Protein AF-B0E9A2-F1 (afdb_monomer)

Foldseek 3Di:
DPDDPVNVCVVQADPVVQAGDPVCCVVQVLPEAEEEFEDLAQDQVVSCVVCVVVVVNCVSHVHHYHYDYHYHHPDPDPVVSVVVSVVVVVVSVVVVVVVSVVVPD

Sequence (105 aa):
MNNSLLDCFVLSYDWDNNGLKQKLTPMFKHKRFICIVNCDDVQESFCERGAYAIKETANLYHIAYNELYMVGCDGEGIVEKDIKKQEKAINFGKQVGVEHLQSIN

Structure (mmCIF, N/CA/C/O backbone):
data_AF-B0E9A2-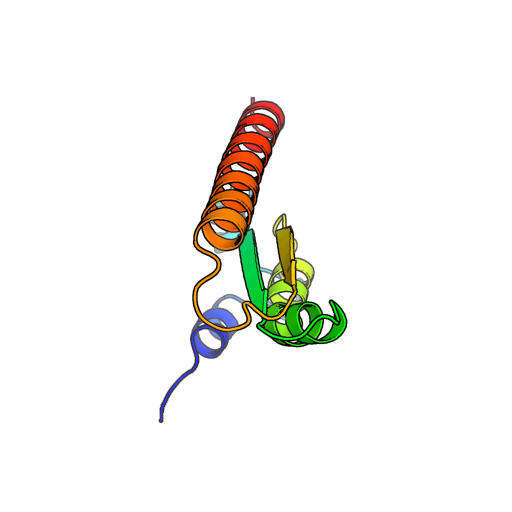F1
#
_entry.id   AF-B0E9A2-F1
#
loop_
_atom_site.group_PDB
_atom_site.id
_atom_site.type_symbol
_atom_site.label_atom_id
_atom_site.label_alt_id
_atom_site.label_comp_id
_atom_site.label_asym_id
_atom_site.label_entity_id
_atom_site.label_seq_id
_atom_site.pdbx_PDB_ins_code
_atom_site.Cartn_x
_atom_site.Cartn_y
_atom_site.Cartn_z
_atom_site.occupancy
_atom_site.B_iso_or_equiv
_atom_site.auth_seq_id
_atom_site.auth_comp_id
_atom_site.auth_asym_id
_atom_site.auth_atom_id
_atom_site.pdbx_PDB_model_num
ATOM 1 N N . MET A 1 1 ? 3.605 -26.637 6.341 1.00 45.78 1 MET A N 1
ATOM 2 C CA . MET A 1 1 ? 2.685 -25.645 5.751 1.00 45.78 1 MET A CA 1
ATOM 3 C C . MET A 1 1 ? 3.455 -24.345 5.639 1.00 45.78 1 MET A C 1
ATOM 5 O O . MET A 1 1 ? 3.933 -23.873 6.661 1.00 45.78 1 MET A O 1
ATOM 9 N N . ASN A 1 2 ? 3.659 -23.832 4.425 1.00 51.66 2 ASN A N 1
ATOM 10 C CA . ASN A 1 2 ? 4.140 -22.463 4.249 1.00 51.66 2 ASN A CA 1
ATOM 11 C C . ASN A 1 2 ? 2.917 -21.559 4.374 1.00 51.66 2 ASN A C 1
ATOM 13 O O . ASN A 1 2 ? 2.129 -21.488 3.437 1.00 51.66 2 ASN A O 1
ATOM 17 N N . ASN A 1 3 ? 2.739 -20.932 5.535 1.00 57.62 3 ASN A N 1
ATOM 18 C CA . ASN A 1 3 ? 1.744 -19.876 5.674 1.00 57.62 3 ASN A CA 1
ATOM 19 C C . ASN A 1 3 ? 2.280 -18.639 4.953 1.00 57.62 3 ASN A C 1
ATOM 21 O O . ASN A 1 3 ? 3.409 -18.208 5.203 1.00 57.62 3 ASN A O 1
ATOM 25 N N . SER A 1 4 ? 1.485 -18.091 4.042 1.00 79.88 4 SER A N 1
ATOM 26 C CA . SER A 1 4 ? 1.751 -16.790 3.448 1.00 79.88 4 SER A CA 1
ATOM 27 C C . SER A 1 4 ? 1.612 -15.698 4.512 1.00 79.88 4 SER A C 1
ATOM 29 O O . SER A 1 4 ? 0.965 -15.882 5.545 1.00 79.88 4 SER A O 1
ATOM 31 N N . LEU A 1 5 ? 2.203 -14.527 4.264 1.00 76.44 5 LEU A N 1
ATOM 32 C CA . LEU A 1 5 ? 2.063 -13.386 5.172 1.00 76.44 5 LEU A CA 1
ATOM 33 C C . LEU A 1 5 ? 0.585 -13.005 5.389 1.00 76.44 5 LEU A C 1
ATOM 35 O O . LEU A 1 5 ? 0.225 -12.597 6.489 1.00 76.44 5 LEU A O 1
ATOM 39 N N . LEU A 1 6 ? -0.270 -13.197 4.379 1.00 80.62 6 LEU A N 1
ATOM 40 C CA . LEU A 1 6 ? -1.708 -12.928 4.452 1.00 80.62 6 LEU A CA 1
ATOM 41 C C . LEU A 1 6 ? -2.463 -13.910 5.356 1.00 80.62 6 LEU A C 1
ATOM 43 O O . LEU A 1 6 ? -3.371 -13.490 6.070 1.00 80.62 6 LEU A O 1
ATOM 47 N N . ASP A 1 7 ? -2.054 -15.181 5.411 1.00 83.81 7 ASP A N 1
ATOM 48 C CA . ASP A 1 7 ? -2.702 -16.183 6.274 1.00 83.81 7 ASP A CA 1
ATOM 49 C C . ASP A 1 7 ? -2.616 -15.789 7.758 1.00 83.81 7 ASP A C 1
ATOM 51 O O . ASP A 1 7 ? -3.529 -16.041 8.545 1.00 83.81 7 ASP A O 1
ATOM 55 N N . CYS A 1 8 ? -1.546 -15.086 8.140 1.00 81.81 8 CYS A N 1
ATOM 56 C CA . CYS A 1 8 ? -1.375 -14.554 9.489 1.00 81.81 8 CYS A CA 1
ATOM 57 C C . CYS A 1 8 ? -2.361 -13.419 9.822 1.00 81.81 8 CYS A C 1
ATOM 59 O O . CYS A 1 8 ? -2.671 -13.211 10.998 1.00 81.81 8 CYS A O 1
ATOM 61 N N . PHE A 1 9 ? -2.870 -12.692 8.821 1.00 83.31 9 PHE A N 1
ATOM 62 C CA . PHE A 1 9 ? -3.835 -11.608 9.029 1.00 83.31 9 PHE A CA 1
ATOM 63 C C . PHE A 1 9 ? -5.256 -12.120 9.256 1.00 83.31 9 PHE A C 1
ATOM 65 O O . PHE A 1 9 ? -6.033 -11.443 9.920 1.00 83.31 9 PHE A O 1
ATOM 72 N N . VAL A 1 10 ? -5.606 -13.330 8.816 1.00 85.88 10 VAL A N 1
ATOM 73 C CA . VAL A 1 10 ? -6.967 -13.879 8.985 1.00 85.88 10 VAL A CA 1
ATOM 74 C C . VAL A 1 10 ? -7.411 -13.872 10.456 1.00 85.88 10 VAL A C 1
ATOM 76 O O . VAL A 1 10 ? -8.562 -13.580 10.771 1.00 85.88 10 VAL A O 1
ATOM 79 N N . LEU A 1 11 ? -6.485 -14.103 11.392 1.00 88.75 11 LEU A N 1
ATOM 80 C CA . LEU A 1 11 ? -6.774 -14.111 12.831 1.00 88.75 11 LEU A CA 1
ATOM 81 C C . LEU A 1 11 ? -7.169 -12.737 13.399 1.00 88.75 11 LEU A C 1
ATOM 83 O O . LEU A 1 11 ? -7.725 -12.678 14.504 1.00 88.75 11 LEU A O 1
ATOM 87 N N . SER A 1 12 ? -6.879 -11.639 12.698 1.00 90.06 12 SER A N 1
ATOM 88 C CA . SER A 1 12 ? -7.267 -10.279 13.092 1.00 90.06 12 SER A CA 1
ATOM 89 C C . SER A 1 12 ? -8.578 -9.800 12.465 1.00 90.06 12 SER A C 1
ATOM 91 O O . SER A 1 12 ? -9.052 -8.735 12.869 1.00 90.06 12 SER A O 1
ATOM 93 N N . TYR A 1 13 ? -9.185 -10.589 11.573 1.00 9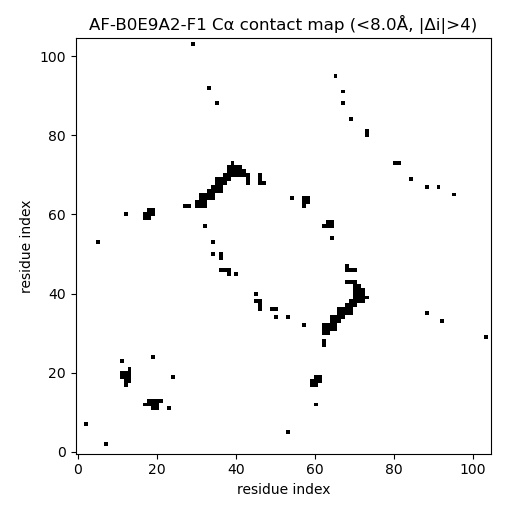1.25 13 TYR A N 1
ATOM 94 C CA . TYR A 1 13 ? -10.490 -10.297 10.986 1.00 91.25 13 TYR A CA 1
ATOM 95 C C . TYR A 1 13 ? -11.637 -10.583 11.963 1.00 91.25 13 TYR A C 1
ATOM 97 O O . TYR A 1 13 ? -11.588 -11.518 12.771 1.00 91.25 13 TYR A O 1
ATOM 105 N N . ASP A 1 14 ? -12.665 -9.755 11.882 1.00 91.56 14 ASP A N 1
ATOM 106 C CA . ASP A 1 14 ? -13.907 -9.819 12.632 1.00 91.56 14 ASP A CA 1
ATOM 107 C C . ASP A 1 14 ? -15.075 -9.939 11.651 1.00 91.56 14 ASP A C 1
ATOM 109 O O . ASP A 1 14 ? -15.355 -9.011 10.889 1.00 91.56 14 ASP A O 1
ATOM 113 N N . TRP A 1 15 ? -15.732 -11.098 11.670 1.00 89.25 15 TRP A N 1
ATOM 114 C CA . TRP A 1 15 ? -16.839 -11.417 10.772 1.00 89.25 15 TRP A CA 1
ATOM 115 C C . TRP A 1 15 ? -18.096 -10.602 11.080 1.00 89.25 15 TRP A C 1
ATOM 117 O O . TRP A 1 15 ? -18.841 -10.288 10.157 1.00 89.25 15 TRP A O 1
ATOM 127 N N . ASP A 1 16 ? -18.310 -10.220 12.343 1.00 90.06 16 ASP A N 1
ATOM 128 C CA . ASP A 1 16 ? -19.507 -9.477 12.749 1.00 90.06 16 ASP A CA 1
ATOM 129 C C . ASP A 1 16 ? -19.408 -8.007 12.324 1.00 90.06 16 ASP A C 1
ATOM 131 O O . ASP A 1 16 ? -20.388 -7.401 11.892 1.00 90.06 16 ASP A O 1
ATOM 135 N N . ASN A 1 17 ? -18.200 -7.442 12.406 1.00 83.94 17 ASN A N 1
ATOM 136 C CA . ASN A 1 17 ? -17.917 -6.056 12.029 1.00 83.94 17 ASN A CA 1
ATOM 137 C C . ASN A 1 17 ? -17.433 -5.901 10.577 1.00 83.94 17 ASN A C 1
ATOM 139 O O . ASN A 1 17 ? -17.170 -4.778 10.152 1.00 83.94 17 ASN A O 1
ATOM 143 N N . ASN A 1 18 ? -17.306 -7.007 9.832 1.00 87.44 18 ASN A N 1
ATOM 144 C CA . ASN A 1 18 ? -16.758 -7.056 8.476 1.00 87.44 18 ASN A CA 1
ATOM 145 C C . ASN A 1 18 ? -15.443 -6.259 8.335 1.00 87.44 18 ASN A C 1
ATOM 147 O O . ASN A 1 18 ? -15.312 -5.418 7.449 1.00 87.44 18 ASN A O 1
ATOM 151 N N . GLY A 1 19 ? -14.477 -6.492 9.232 1.00 90.69 19 GLY A N 1
ATOM 152 C CA . GLY A 1 19 ? -13.216 -5.746 9.227 1.00 90.69 19 GLY A CA 1
ATOM 153 C C . GLY A 1 19 ? -12.235 -6.141 10.325 1.00 90.69 19 GLY A C 1
ATOM 154 O O . GLY A 1 19 ? -12.178 -7.293 10.744 1.00 90.69 19 GLY A O 1
ATOM 155 N N . LEU A 1 20 ? -11.414 -5.199 10.795 1.00 91.62 20 LEU A N 1
ATOM 156 C CA . LEU A 1 20 ? -10.512 -5.433 11.929 1.00 91.62 20 LEU A CA 1
ATOM 157 C C . LEU A 1 20 ? -11.292 -5.692 13.221 1.00 91.62 20 LEU A C 1
ATOM 159 O O . LEU A 1 20 ? -12.195 -4.929 13.562 1.00 91.62 20 LEU A O 1
ATOM 163 N N . LYS A 1 21 ? -10.837 -6.662 14.026 1.00 92.75 21 LYS A N 1
ATOM 164 C CA . LYS A 1 21 ? -11.289 -6.802 15.422 1.00 92.75 21 LYS A CA 1
ATOM 165 C C . LYS A 1 21 ? -11.192 -5.465 16.145 1.00 92.75 21 LYS A C 1
ATOM 167 O O . LYS A 1 21 ? -10.124 -4.856 16.168 1.00 92.75 21 LYS A O 1
ATOM 172 N N . GLN A 1 22 ? -12.263 -5.074 16.833 1.00 90.38 22 GLN A N 1
ATOM 173 C CA . GLN A 1 22 ? -12.382 -3.761 17.480 1.00 90.38 22 GLN A CA 1
ATOM 174 C C . GLN A 1 22 ? -11.206 -3.425 18.418 1.00 90.38 22 GLN A C 1
ATOM 176 O O . GLN A 1 22 ? -10.739 -2.290 18.468 1.00 90.38 22 GLN A O 1
ATOM 181 N N . LYS A 1 23 ? -10.658 -4.430 19.120 1.00 91.81 23 LYS A N 1
ATOM 182 C CA . LYS A 1 23 ? -9.472 -4.272 19.986 1.00 91.81 23 LYS A CA 1
ATOM 183 C C . LYS A 1 23 ? -8.185 -3.895 19.235 1.00 91.81 23 LYS A C 1
ATOM 185 O O . LYS A 1 23 ? -7.246 -3.401 19.849 1.00 91.81 23 LYS A O 1
ATOM 190 N N . LEU A 1 24 ? -8.120 -4.162 17.932 1.00 90.12 24 LEU A N 1
ATOM 191 C CA . LEU A 1 24 ? -6.987 -3.857 17.057 1.00 90.12 24 LEU A CA 1
ATOM 192 C C . LEU A 1 24 ? -7.170 -2.524 16.330 1.00 90.12 24 LEU A C 1
ATOM 194 O O . LEU A 1 24 ? -6.171 -1.904 15.977 1.00 90.12 24 LEU A O 1
ATOM 198 N N . THR A 1 25 ? -8.402 -2.042 16.146 1.00 88.44 25 THR A N 1
ATOM 199 C CA . THR A 1 25 ? -8.695 -0.782 15.441 1.00 88.44 25 THR A CA 1
ATOM 200 C C . THR A 1 25 ? -7.838 0.401 15.919 1.00 88.44 25 THR A C 1
ATOM 202 O O . THR A 1 25 ? -7.262 1.076 15.064 1.00 88.44 25 THR A O 1
ATOM 205 N N . PRO A 1 26 ? -7.622 0.641 17.233 1.00 88.88 26 PRO A N 1
ATOM 206 C CA . PRO A 1 26 ? -6.751 1.731 17.685 1.00 88.88 26 PRO A CA 1
ATOM 207 C C . PRO A 1 26 ? -5.299 1.604 17.201 1.00 88.88 26 PRO A C 1
ATOM 209 O O . PRO A 1 26 ? -4.654 2.612 16.930 1.00 88.88 26 PRO A O 1
ATOM 212 N N . MET A 1 27 ? -4.790 0.377 17.043 1.00 87.00 27 MET A N 1
ATOM 213 C CA . MET A 1 27 ? -3.424 0.126 16.568 1.00 87.00 27 MET A CA 1
ATOM 214 C C . MET A 1 27 ? -3.246 0.432 15.080 1.00 87.00 27 MET A C 1
ATOM 216 O O . MET A 1 27 ? -2.109 0.622 14.650 1.00 87.00 27 MET A O 1
ATOM 220 N N . PHE A 1 28 ? -4.329 0.434 14.300 1.00 86.56 28 PHE A N 1
ATOM 221 C CA . PHE A 1 28 ? -4.307 0.642 12.849 1.00 86.56 28 PHE A CA 1
ATOM 222 C C . PHE A 1 28 ? -4.918 1.978 12.412 1.00 86.56 28 PHE A C 1
ATOM 224 O O . PHE A 1 28 ? -4.655 2.409 11.295 1.00 86.56 28 PHE A O 1
ATOM 231 N N . LYS A 1 29 ? -5.652 2.675 13.291 1.00 83.75 29 LYS A N 1
ATOM 232 C CA . LYS A 1 29 ? -6.296 3.973 13.014 1.00 83.75 29 LYS A CA 1
ATOM 233 C C . LYS A 1 29 ? -5.338 5.021 12.434 1.00 83.75 29 LYS A C 1
ATOM 235 O O . LYS A 1 29 ? -5.730 5.817 11.590 1.00 83.75 29 LY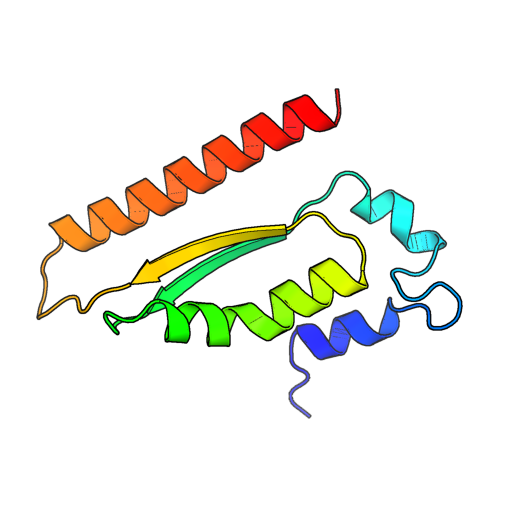S A O 1
ATOM 240 N N . HIS A 1 30 ? -4.089 5.016 12.889 1.00 86.31 30 HIS A N 1
ATOM 241 C CA . HIS A 1 30 ? -3.036 5.928 12.434 1.00 86.31 30 HIS A CA 1
ATOM 242 C C . HIS A 1 30 ? -1.961 5.186 11.640 1.00 86.31 30 HIS A C 1
ATOM 244 O O . HIS A 1 30 ? -0.794 5.546 11.695 1.00 86.31 30 HIS A O 1
ATOM 250 N N . LYS A 1 31 ? -2.323 4.099 10.958 1.00 86.62 31 LYS A N 1
ATOM 251 C CA . LYS A 1 31 ? -1.416 3.365 10.079 1.00 8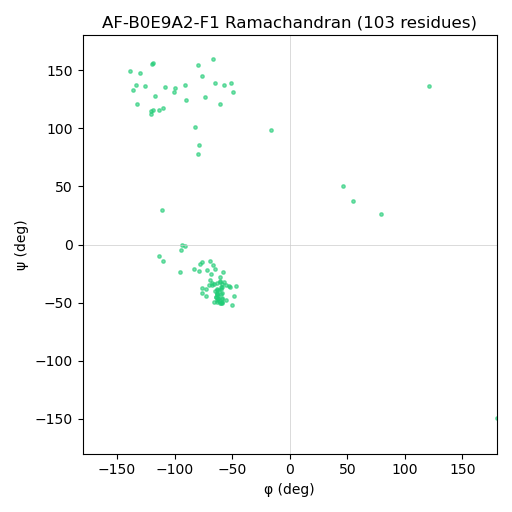6.62 31 LYS A CA 1
ATOM 252 C C . LYS A 1 31 ? -1.963 3.363 8.665 1.00 86.62 31 LYS A C 1
ATOM 254 O O . LYS A 1 31 ? -3.163 3.484 8.437 1.00 86.62 31 LYS A O 1
ATOM 259 N N . ARG A 1 32 ? -1.050 3.197 7.720 1.00 89.19 32 ARG A N 1
ATOM 260 C CA . ARG A 1 32 ? -1.353 2.985 6.311 1.00 89.19 32 ARG A CA 1
ATOM 261 C C . ARG A 1 32 ? -0.433 1.922 5.746 1.00 89.19 32 ARG A C 1
ATOM 263 O O . ARG A 1 32 ? 0.704 1.785 6.199 1.00 89.19 32 ARG A O 1
ATOM 270 N N . PHE A 1 33 ? -0.927 1.186 4.767 1.00 90.75 33 PHE A N 1
ATOM 271 C CA . PHE A 1 33 ? -0.124 0.269 3.981 1.00 90.75 33 PHE A CA 1
ATOM 272 C C . PHE A 1 33 ? 0.422 0.979 2.751 1.00 90.75 33 PHE A C 1
ATOM 274 O O . PHE A 1 33 ? -0.286 1.731 2.087 1.00 90.75 33 PHE A O 1
ATOM 281 N N . ILE A 1 34 ? 1.691 0.718 2.458 1.00 92.62 34 ILE A N 1
ATOM 282 C CA . ILE A 1 34 ? 2.370 1.206 1.264 1.00 92.62 34 ILE A CA 1
ATOM 283 C C . ILE A 1 34 ? 2.803 -0.029 0.484 1.00 92.62 34 ILE A C 1
ATOM 285 O O . ILE A 1 34 ? 3.609 -0.816 0.981 1.00 92.62 34 ILE A O 1
ATOM 289 N N . CYS A 1 35 ? 2.254 -0.212 -0.714 1.00 92.81 35 CYS A N 1
ATOM 290 C CA . CYS A 1 35 ? 2.631 -1.293 -1.616 1.00 92.81 35 CYS A CA 1
ATOM 291 C C . CYS A 1 35 ? 3.384 -0.716 -2.816 1.00 92.81 35 CYS A C 1
ATOM 293 O O . CYS A 1 35 ? 2.849 0.090 -3.572 1.00 92.81 35 CYS A O 1
ATOM 295 N N . ILE A 1 36 ? 4.644 -1.107 -2.981 1.00 92.25 36 ILE A N 1
ATOM 296 C CA . ILE A 1 36 ? 5.464 -0.721 -4.130 1.00 92.25 36 ILE A CA 1
ATOM 297 C C . ILE A 1 36 ? 5.729 -1.997 -4.913 1.00 92.25 36 ILE A C 1
ATOM 299 O O . ILE A 1 36 ? 6.368 -2.911 -4.394 1.00 92.25 36 ILE A O 1
ATOM 303 N N . VAL A 1 37 ? 5.225 -2.062 -6.143 1.00 90.19 37 VAL A N 1
ATOM 304 C CA . VAL A 1 37 ? 5.364 -3.242 -6.999 1.00 90.19 37 VAL A CA 1
ATOM 305 C C . VAL A 1 37 ? 6.167 -2.871 -8.230 1.00 90.19 37 VAL A C 1
ATO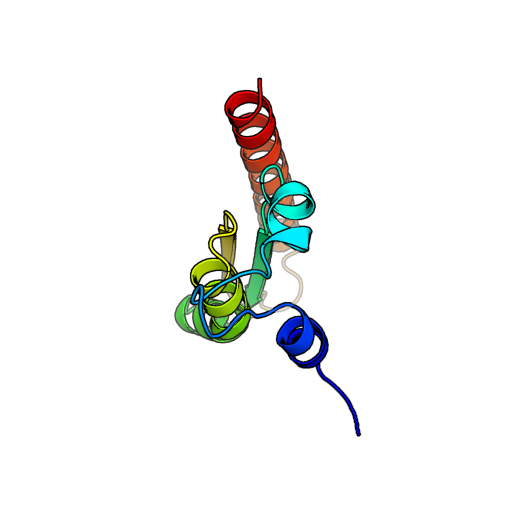M 307 O O . VAL A 1 37 ? 5.856 -1.898 -8.916 1.00 90.19 37 VAL A O 1
ATOM 310 N N . ASN A 1 38 ? 7.209 -3.656 -8.484 1.00 86.62 38 ASN A N 1
ATOM 311 C CA . ASN A 1 38 ? 7.993 -3.588 -9.705 1.00 86.62 38 ASN A CA 1
ATOM 312 C C . ASN A 1 38 ? 7.697 -4.823 -10.554 1.00 86.62 38 ASN A C 1
ATOM 314 O O . ASN A 1 38 ? 7.675 -5.937 -10.027 1.00 86.62 38 ASN A O 1
ATOM 318 N N . CYS A 1 39 ? 7.499 -4.625 -11.849 1.00 82.94 39 CYS A N 1
ATOM 319 C CA . CYS A 1 39 ? 7.381 -5.702 -12.814 1.00 82.94 39 CYS A CA 1
ATOM 320 C C . CYS A 1 39 ? 8.253 -5.391 -14.026 1.00 82.94 39 CYS A C 1
ATOM 322 O O . CYS A 1 39 ? 8.251 -4.267 -14.530 1.00 82.94 39 CYS A O 1
ATOM 324 N N . ASP A 1 40 ? 8.951 -6.417 -14.509 1.00 79.06 40 ASP A N 1
ATOM 325 C CA . ASP A 1 40 ? 9.757 -6.327 -15.724 1.00 79.06 40 ASP A CA 1
ATOM 326 C C . ASP A 1 40 ? 8.875 -6.183 -16.974 1.00 79.06 40 ASP A C 1
ATOM 328 O O . ASP A 1 40 ? 9.364 -5.822 -18.035 1.00 79.06 40 ASP A O 1
ATOM 332 N N . ASP A 1 41 ? 7.569 -6.436 -16.888 1.00 77.19 41 ASP A N 1
ATOM 333 C CA . ASP A 1 41 ? 6.639 -6.244 -18.001 1.00 77.19 41 ASP A CA 1
ATOM 334 C C . ASP A 1 41 ? 6.253 -4.761 -18.155 1.00 77.19 41 ASP A C 1
ATOM 336 O O . ASP A 1 41 ? 6.279 -3.984 -17.202 1.00 77.19 41 ASP A O 1
ATOM 340 N N . VAL A 1 42 ? 5.867 -4.348 -19.363 1.00 76.19 42 VAL A N 1
ATOM 341 C CA . VAL A 1 42 ? 5.394 -2.984 -19.653 1.00 76.19 42 VAL A CA 1
ATOM 342 C C . VAL A 1 42 ? 3.953 -2.747 -19.198 1.00 76.19 42 VAL A C 1
ATOM 344 O O . VAL A 1 42 ? 3.529 -1.595 -19.111 1.00 76.19 42 VAL A O 1
ATOM 347 N N . GLN A 1 43 ? 3.187 -3.808 -18.922 1.00 82.81 43 GLN A N 1
ATOM 348 C CA . GLN A 1 43 ? 1.783 -3.680 -18.535 1.00 82.81 43 GLN A CA 1
ATOM 349 C C . GLN A 1 43 ? 1.600 -3.550 -17.019 1.00 82.81 43 GLN A C 1
ATOM 351 O O . GLN A 1 43 ? 1.942 -4.440 -16.241 1.00 82.81 43 GLN A O 1
ATOM 356 N N . GLU A 1 44 ? 0.926 -2.478 -16.609 1.00 85.75 44 GLU A N 1
ATOM 357 C CA . GLU A 1 44 ? 0.558 -2.193 -15.213 1.00 85.75 44 GLU A CA 1
ATOM 358 C C . GLU A 1 44 ? -0.336 -3.270 -14.587 1.00 85.75 44 GLU A C 1
ATOM 360 O O . GLU A 1 44 ? -0.218 -3.558 -13.397 1.00 85.75 44 GLU A O 1
ATOM 365 N N . SER A 1 45 ? -1.120 -3.974 -15.410 1.00 88.69 45 SER A N 1
ATOM 366 C CA . SER A 1 45 ? -1.994 -5.072 -14.980 1.00 88.69 45 SER A CA 1
ATOM 367 C C . SER A 1 45 ? -1.256 -6.220 -14.275 1.00 88.69 45 SER A C 1
ATOM 369 O O . SER A 1 45 ? -1.869 -6.993 -13.534 1.00 88.69 45 SER A O 1
ATOM 371 N N . PHE A 1 46 ? 0.049 -6.397 -14.510 1.00 88.06 46 PHE A N 1
ATOM 372 C CA . PHE A 1 46 ? 0.847 -7.389 -13.784 1.00 88.06 46 PHE A CA 1
ATOM 373 C C . PHE A 1 46 ? 1.180 -6.918 -12.367 1.00 88.06 46 PHE A C 1
ATOM 375 O O . PHE A 1 46 ? 1.052 -7.701 -11.424 1.00 88.06 46 PHE A O 1
ATOM 382 N N . CYS A 1 47 ? 1.527 -5.639 -12.201 1.00 90.12 47 CYS A N 1
ATOM 383 C CA . CYS A 1 47 ? 1.724 -5.032 -10.887 1.00 90.12 47 CYS A CA 1
ATOM 384 C C . CYS A 1 47 ? 0.430 -5.057 -10.067 1.00 90.12 47 CYS A C 1
ATOM 386 O O . CYS A 1 47 ? 0.450 -5.471 -8.908 1.00 90.12 47 CYS A O 1
ATOM 388 N N . GLU A 1 48 ? -0.698 -4.705 -10.691 1.00 91.00 48 GLU A N 1
ATOM 389 C CA . GLU A 1 48 ? -2.027 -4.759 -10.071 1.00 91.00 48 GLU A CA 1
ATOM 390 C C . GLU A 1 48 ? -2.349 -6.155 -9.535 1.00 91.00 48 GLU A C 1
ATOM 392 O O . GLU A 1 48 ? -2.744 -6.308 -8.381 1.00 91.00 48 GLU A O 1
ATOM 397 N N . ARG A 1 49 ? -2.123 -7.199 -10.344 1.00 90.56 49 ARG A N 1
ATOM 398 C CA . ARG A 1 49 ? -2.345 -8.593 -9.931 1.00 90.56 49 ARG A CA 1
ATOM 399 C C . ARG A 1 49 ? -1.460 -9.001 -8.753 1.00 90.56 49 ARG A C 1
ATOM 401 O O . ARG A 1 49 ? -1.937 -9.702 -7.865 1.00 90.56 49 ARG A O 1
ATOM 408 N N . GLY A 1 50 ? -0.203 -8.554 -8.725 1.00 87.06 50 GLY A N 1
ATOM 409 C CA . GLY A 1 50 ? 0.710 -8.800 -7.605 1.00 87.06 50 GLY A CA 1
ATOM 410 C C . GLY A 1 50 ? 0.295 -8.084 -6.314 1.00 87.06 50 GLY A C 1
ATOM 411 O O . GLY A 1 50 ? 0.454 -8.634 -5.225 1.00 87.06 50 GLY A O 1
ATOM 412 N N . ALA A 1 51 ? -0.277 -6.883 -6.428 1.00 92.25 51 ALA A N 1
ATOM 413 C CA . ALA A 1 51 ? -0.750 -6.087 -5.296 1.00 92.25 51 ALA A CA 1
ATOM 414 C C . ALA A 1 51 ? -2.156 -6.476 -4.807 1.00 92.25 51 ALA A C 1
ATOM 416 O O . ALA A 1 51 ? -2.506 -6.185 -3.662 1.00 92.25 51 ALA A O 1
ATOM 417 N N . TYR A 1 52 ? -2.958 -7.128 -5.658 1.00 92.44 52 TYR A N 1
ATOM 418 C CA . TYR A 1 52 ? -4.401 -7.300 -5.476 1.00 92.44 52 TYR A CA 1
ATOM 419 C C . TYR A 1 52 ? -4.782 -7.829 -4.092 1.00 92.44 52 TYR A C 1
ATOM 421 O O . TYR A 1 52 ? -5.563 -7.204 -3.381 1.00 92.44 52 TYR A O 1
ATOM 429 N N . ALA A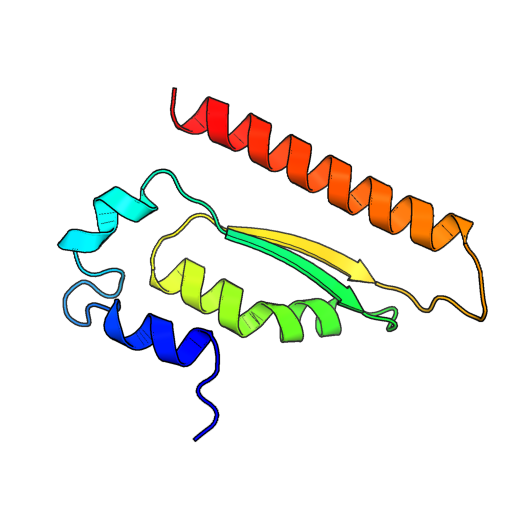 1 53 ? -4.174 -8.931 -3.651 1.00 90.12 53 ALA A N 1
ATOM 430 C CA . ALA A 1 53 ? -4.525 -9.537 -2.369 1.00 90.12 53 ALA A CA 1
ATOM 431 C C . ALA A 1 53 ? -4.225 -8.617 -1.166 1.00 90.12 53 ALA A C 1
ATOM 433 O O . ALA A 1 53 ? -4.961 -8.621 -0.178 1.00 90.12 53 ALA A O 1
ATOM 434 N N . ILE A 1 54 ? -3.175 -7.792 -1.251 1.00 90.38 54 ILE A N 1
ATOM 435 C CA . ILE A 1 54 ? -2.822 -6.819 -0.207 1.00 90.38 54 ILE A CA 1
ATOM 436 C C . ILE A 1 54 ? -3.811 -5.651 -0.215 1.00 90.38 54 ILE A C 1
ATOM 438 O O . ILE A 1 54 ? -4.287 -5.255 0.849 1.00 90.38 54 ILE A O 1
ATOM 442 N N . LYS A 1 55 ? -4.152 -5.137 -1.403 1.00 93.50 55 LYS A N 1
ATOM 443 C CA . LYS A 1 55 ? -5.142 -4.068 -1.587 1.00 93.50 55 LYS A CA 1
ATOM 444 C C . LYS A 1 55 ? -6.510 -4.472 -1.043 1.00 93.50 55 LYS A C 1
ATOM 446 O O . LYS A 1 55 ? -7.077 -3.750 -0.227 1.00 93.50 55 LYS A O 1
ATOM 451 N N . GLU A 1 56 ? -6.997 -5.653 -1.414 1.00 92.19 56 GLU A N 1
ATOM 452 C CA . GLU A 1 56 ? -8.276 -6.178 -0.925 1.00 92.19 56 GLU A CA 1
ATOM 453 C C . GLU A 1 56 ? -8.259 -6.410 0.587 1.00 92.19 56 GLU A C 1
ATOM 455 O O . GLU A 1 56 ? -9.225 -6.077 1.270 1.00 92.19 56 GLU A O 1
ATOM 460 N N . THR A 1 57 ? -7.142 -6.891 1.143 1.00 90.38 57 THR A N 1
ATOM 461 C CA . THR A 1 57 ? -7.000 -7.034 2.599 1.00 90.38 57 THR A CA 1
ATOM 462 C C . THR A 1 57 ? -7.052 -5.674 3.298 1.00 90.38 57 THR A C 1
ATOM 464 O O . THR A 1 57 ? -7.761 -5.521 4.289 1.00 90.38 57 THR A O 1
ATOM 467 N N . ALA A 1 58 ? -6.350 -4.658 2.792 1.00 91.12 58 ALA A N 1
ATOM 468 C CA . ALA A 1 58 ? -6.392 -3.320 3.378 1.00 91.12 58 ALA A CA 1
ATOM 469 C C . ALA A 1 58 ? -7.800 -2.702 3.307 1.00 91.12 58 ALA A C 1
ATOM 471 O O . ALA A 1 58 ? -8.272 -2.152 4.306 1.00 91.12 58 ALA A O 1
ATOM 472 N N . ASN A 1 59 ? -8.492 -2.868 2.173 1.00 91.50 59 ASN A N 1
ATOM 473 C CA . ASN A 1 59 ? -9.874 -2.428 1.973 1.00 91.50 59 ASN A CA 1
ATOM 474 C C . ASN A 1 59 ? -10.833 -3.097 2.962 1.00 91.50 59 ASN A C 1
ATOM 476 O O . ASN A 1 59 ? -11.588 -2.410 3.653 1.00 91.50 59 ASN A O 1
ATOM 480 N N . LEU A 1 60 ? -10.758 -4.428 3.060 1.00 90.12 60 LEU A N 1
A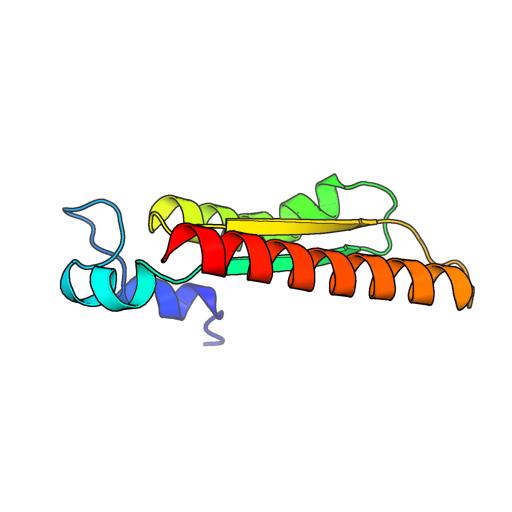TOM 481 C CA . LEU A 1 60 ? -11.567 -5.240 3.964 1.00 90.12 60 LEU A CA 1
ATOM 482 C C . LEU A 1 60 ? -11.364 -4.824 5.426 1.00 90.12 60 LEU A C 1
ATOM 484 O O . LEU A 1 60 ? -12.292 -4.847 6.218 1.00 90.12 60 LEU A O 1
ATOM 488 N N . TYR A 1 61 ? -10.153 -4.408 5.787 1.00 90.69 61 TYR A N 1
ATOM 489 C CA . TYR A 1 61 ? -9.796 -4.030 7.152 1.00 90.69 61 TYR A CA 1
ATOM 490 C C . TYR A 1 61 ? -10.016 -2.536 7.431 1.00 90.69 61 TYR A C 1
ATOM 492 O O . TYR A 1 61 ? -9.768 -2.084 8.551 1.00 90.69 61 TYR A O 1
ATOM 500 N N . HIS A 1 62 ? -10.472 -1.774 6.431 1.00 89.19 62 HIS A N 1
ATOM 501 C CA . HIS A 1 62 ? -10.633 -0.319 6.468 1.00 89.19 62 HIS A CA 1
ATOM 502 C C . HIS A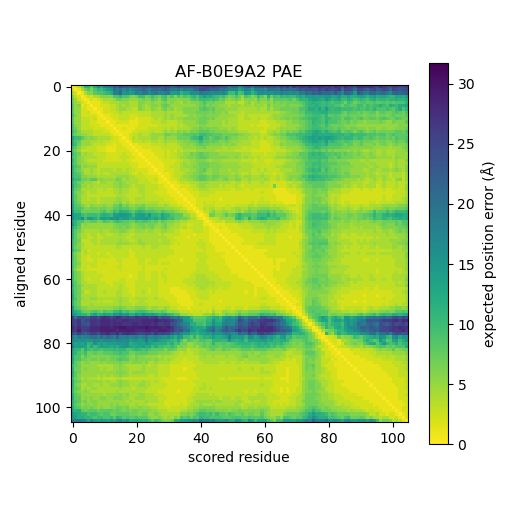 1 62 ? -9.346 0.428 6.852 1.00 89.19 62 HIS A C 1
ATOM 504 O O . HIS A 1 62 ? -9.369 1.426 7.575 1.00 89.19 62 HIS A O 1
ATOM 510 N N . ILE A 1 63 ? -8.205 -0.068 6.375 1.00 89.25 63 ILE A N 1
ATOM 511 C CA . ILE A 1 63 ? -6.895 0.542 6.597 1.00 89.25 63 ILE A CA 1
ATOM 512 C C . ILE A 1 63 ? -6.532 1.347 5.352 1.00 89.25 63 ILE A C 1
ATOM 514 O O . ILE A 1 63 ? -6.665 0.863 4.230 1.00 89.25 63 ILE A O 1
ATOM 518 N N . ALA A 1 64 ? -6.040 2.572 5.546 1.00 90.44 64 ALA A N 1
ATOM 519 C CA . ALA A 1 64 ? -5.574 3.402 4.442 1.00 90.44 64 ALA A CA 1
ATOM 520 C C . ALA A 1 64 ? -4.474 2.685 3.643 1.00 90.44 64 ALA A C 1
ATOM 522 O O . ALA A 1 64 ? -3.563 2.084 4.220 1.00 90.44 64 ALA A O 1
ATOM 523 N N . TYR A 1 65 ? -4.550 2.763 2.319 1.00 93.88 65 TYR A N 1
ATOM 524 C CA . TYR A 1 65 ? -3.676 2.029 1.416 1.00 93.88 65 TYR A CA 1
ATOM 525 C C . TYR A 1 65 ? -3.201 2.936 0.283 1.00 93.88 65 TYR A C 1
ATOM 527 O O . TYR A 1 65 ? -3.988 3.653 -0.334 1.00 93.88 65 TYR A O 1
ATOM 535 N N . ASN A 1 66 ? -1.899 2.901 0.025 1.00 95.31 66 ASN A N 1
ATOM 536 C CA . ASN A 1 66 ? -1.233 3.642 -1.031 1.00 95.31 66 ASN A CA 1
ATOM 537 C C . ASN A 1 66 ? -0.435 2.655 -1.880 1.00 95.31 66 ASN A C 1
ATOM 539 O O . ASN A 1 66 ? 0.275 1.801 -1.342 1.00 95.31 66 ASN A O 1
ATOM 543 N N . GLU A 1 67 ? -0.503 2.804 -3.198 1.00 94.75 67 GLU A N 1
ATOM 544 C CA . GLU A 1 67 ? 0.228 1.945 -4.121 1.00 94.75 67 GLU A CA 1
ATOM 545 C C . GLU A 1 67 ? 1.020 2.721 -5.160 1.00 94.75 67 GLU A C 1
ATOM 547 O O . GLU A 1 67 ? 0.631 3.809 -5.587 1.00 94.75 67 GLU A O 1
ATOM 552 N N . LEU A 1 68 ? 2.149 2.137 -5.549 1.00 94.31 68 LEU A N 1
ATOM 553 C CA . LEU A 1 68 ? 2.971 2.597 -6.651 1.00 94.31 68 LEU A CA 1
ATOM 554 C C . LEU A 1 68 ? 3.334 1.403 -7.523 1.00 94.31 68 LEU A C 1
ATOM 556 O O . LEU A 1 68 ? 4.008 0.473 -7.072 1.00 94.31 68 LEU A O 1
ATOM 560 N N . TYR A 1 69 ? 2.951 1.484 -8.791 1.00 91.94 69 TYR A N 1
ATOM 561 C CA . TYR A 1 69 ? 3.349 0.520 -9.800 1.00 91.94 69 TYR A CA 1
ATOM 562 C C . TYR A 1 69 ? 4.502 1.073 -10.637 1.00 91.94 69 TYR A C 1
ATOM 564 O O . TYR A 1 69 ? 4.509 2.222 -11.102 1.00 91.94 69 TYR A O 1
ATOM 572 N N . MET A 1 70 ? 5.523 0.239 -10.783 1.00 88.31 70 MET A N 1
ATOM 573 C CA . MET A 1 70 ? 6.696 0.487 -11.604 1.00 88.31 70 MET A CA 1
ATOM 574 C C . MET A 1 70 ? 6.751 -0.624 -12.645 1.00 88.31 70 MET A C 1
ATOM 576 O O . MET A 1 70 ? 6.859 -1.795 -12.301 1.00 88.31 70 MET A O 1
ATOM 580 N N . VAL A 1 71 ? 6.595 -0.243 -13.908 1.00 83.31 71 VAL A N 1
ATOM 581 C CA . VAL A 1 71 ? 6.532 -1.156 -15.053 1.00 83.31 71 VAL A CA 1
ATOM 582 C C . VAL A 1 71 ? 7.677 -0.875 -16.016 1.00 83.31 71 VAL A C 1
ATOM 584 O O . VAL A 1 71 ? 8.185 0.250 -16.082 1.00 83.31 71 VAL A O 1
ATOM 587 N N . GLY A 1 72 ? 8.031 -1.885 -16.799 1.00 73.56 72 GLY A N 1
ATOM 588 C CA . GLY A 1 72 ? 8.886 -1.794 -17.973 1.00 73.56 72 GLY A CA 1
ATOM 589 C C . GLY A 1 72 ? 10.135 -2.661 -17.877 1.00 73.56 72 GLY A C 1
ATOM 590 O O . GLY A 1 72 ? 10.828 -2.629 -16.859 1.00 73.56 72 GLY A O 1
ATOM 591 N N . CYS A 1 73 ? 10.444 -3.354 -18.983 1.00 59.16 73 CYS A N 1
ATOM 592 C CA . CYS A 1 73 ? 11.667 -4.134 -19.149 1.00 59.16 73 CYS A CA 1
ATOM 593 C C . CYS A 1 73 ? 12.881 -3.220 -19.036 1.00 59.16 73 CYS A C 1
ATOM 595 O O . CYS A 1 73 ? 13.093 -2.328 -19.872 1.00 59.16 73 CYS A O 1
ATOM 597 N N . ASP A 1 74 ? 13.737 -3.531 -18.076 1.00 60.00 74 ASP A N 1
ATOM 598 C CA . ASP A 1 74 ? 15.132 -3.149 -18.137 1.00 60.00 74 ASP A CA 1
ATOM 599 C C . ASP A 1 74 ? 15.800 -4.152 -19.085 1.00 60.00 74 ASP A C 1
ATOM 601 O O . ASP A 1 74 ? 16.298 -5.203 -18.691 1.00 60.00 74 ASP A O 1
ATOM 605 N N . GLY A 1 75 ? 15.735 -3.867 -20.390 1.00 54.22 75 GLY A N 1
ATOM 606 C CA . GLY A 1 75 ? 16.667 -4.492 -21.327 1.00 54.22 75 GLY A CA 1
ATOM 607 C C . GLY A 1 75 ? 18.088 -4.294 -20.794 1.00 54.22 75 GLY A C 1
ATOM 608 O O . GLY A 1 75 ? 18.370 -3.224 -20.253 1.00 54.22 75 GLY A O 1
ATOM 609 N N . GLU A 1 76 ? 18.922 -5.333 -20.897 1.00 47.59 76 GLU A N 1
ATOM 610 C CA . GLU A 1 76 ? 20.273 -5.449 -20.321 1.00 47.59 76 GLU A CA 1
ATOM 611 C C . GLU A 1 76 ? 20.903 -4.109 -19.871 1.00 47.59 76 GLU A C 1
ATOM 613 O O . GLU A 1 76 ? 21.460 -3.356 -20.667 1.00 47.59 76 GLU A O 1
ATOM 618 N N . GLY A 1 77 ? 20.827 -3.809 -18.568 1.00 54.28 77 GLY A N 1
ATOM 619 C CA . GLY A 1 77 ? 21.773 -2.906 -17.903 1.00 54.28 77 GLY A CA 1
ATOM 620 C C . GLY A 1 77 ? 21.590 -1.389 -18.061 1.00 54.28 77 GLY A C 1
ATOM 621 O O . GLY A 1 77 ? 22.572 -0.661 -17.904 1.00 54.28 77 GLY A O 1
ATOM 622 N N . ILE A 1 78 ? 20.387 -0.856 -18.311 1.00 62.41 78 ILE A N 1
ATOM 623 C CA . ILE A 1 78 ? 20.184 0.610 -18.306 1.00 62.41 78 ILE A CA 1
ATOM 624 C C . ILE A 1 78 ? 20.039 1.140 -16.865 1.00 62.41 78 ILE A C 1
ATOM 626 O O . ILE A 1 78 ? 18.946 1.484 -16.417 1.00 62.41 78 ILE A O 1
ATOM 630 N N . VAL A 1 79 ? 21.171 1.276 -16.166 1.00 62.81 79 VAL A N 1
ATOM 631 C CA . VAL A 1 79 ? 21.294 1.793 -14.782 1.00 62.81 79 VAL A CA 1
ATOM 632 C C . VAL A 1 79 ? 20.494 3.085 -14.540 1.00 62.81 79 VAL A C 1
ATOM 634 O O . VAL A 1 79 ? 19.929 3.286 -13.470 1.00 62.81 79 VAL A O 1
ATOM 637 N N . GLU A 1 80 ? 20.398 3.973 -15.534 1.00 65.31 80 GLU A N 1
ATOM 638 C CA . GLU A 1 80 ? 19.674 5.247 -15.402 1.00 65.31 80 GLU A CA 1
ATOM 639 C C . GLU A 1 80 ? 18.155 5.069 -15.207 1.00 65.31 80 GLU A C 1
ATOM 641 O O . GLU A 1 80 ? 17.522 5.851 -14.494 1.00 65.31 80 GLU A O 1
ATOM 646 N N . LYS A 1 81 ? 17.547 4.042 -15.818 1.00 68.06 81 LYS A N 1
ATOM 647 C CA . LYS A 1 81 ? 16.113 3.759 -15.646 1.00 68.06 81 LYS A CA 1
ATOM 648 C C . LYS A 1 81 ? 15.829 3.193 -14.257 1.00 68.06 81 LYS A C 1
ATOM 650 O O . LYS A 1 81 ? 14.852 3.613 -13.637 1.00 68.06 81 LYS A O 1
ATOM 655 N N . ASP A 1 82 ? 16.714 2.342 -13.745 1.00 73.19 82 ASP A N 1
ATOM 656 C CA . ASP A 1 82 ? 16.635 1.817 -12.379 1.00 73.19 82 ASP A CA 1
ATOM 657 C C . ASP A 1 82 ? 16.763 2.924 -11.336 1.00 73.19 82 ASP A C 1
ATOM 659 O O . ASP A 1 82 ? 15.972 2.975 -10.394 1.00 73.19 82 ASP A O 1
ATOM 663 N N . ILE A 1 83 ? 17.689 3.868 -11.537 1.00 80.50 83 ILE A N 1
ATOM 664 C CA . ILE A 1 83 ? 17.816 5.053 -10.677 1.00 80.50 83 ILE A CA 1
ATOM 665 C C . ILE A 1 83 ? 16.506 5.848 -10.677 1.00 80.50 83 ILE A C 1
ATOM 667 O O . ILE A 1 83 ? 15.990 6.171 -9.610 1.00 80.50 83 ILE A O 1
ATOM 671 N N . LYS A 1 84 ? 15.900 6.094 -11.846 1.00 82.94 84 LYS A N 1
ATOM 672 C CA . LYS A 1 84 ? 14.613 6.809 -11.930 1.00 82.94 84 LYS A CA 1
ATOM 673 C C . LYS A 1 84 ? 13.471 6.050 -11.248 1.00 82.94 84 LYS A C 1
ATOM 675 O O . LYS A 1 84 ? 12.644 6.678 -10.585 1.00 82.94 84 LYS A O 1
ATOM 680 N N . LYS A 1 85 ? 13.409 4.717 -11.371 1.00 83.56 85 LYS A N 1
ATOM 681 C CA . LYS A 1 85 ? 12.430 3.879 -10.647 1.00 83.56 85 LYS A CA 1
ATOM 682 C C . LYS A 1 85 ? 12.636 3.999 -9.130 1.00 83.56 85 LYS A C 1
ATOM 684 O O . LYS A 1 85 ? 11.675 4.241 -8.399 1.00 83.56 85 LYS A O 1
ATOM 689 N N . GLN A 1 86 ? 13.880 3.923 -8.657 1.00 84.62 86 GLN A N 1
ATOM 690 C CA . GLN A 1 86 ? 14.219 4.096 -7.240 1.00 84.62 86 GLN A CA 1
ATOM 691 C C . GLN A 1 86 ? 13.860 5.495 -6.721 1.00 84.62 86 GLN A C 1
ATOM 693 O O . GLN A 1 86 ? 13.215 5.616 -5.680 1.00 84.62 86 GLN A O 1
ATOM 698 N N . GLU A 1 87 ? 14.209 6.554 -7.451 1.00 90.62 87 GLU A N 1
ATOM 699 C CA . GLU A 1 87 ? 13.853 7.933 -7.102 1.00 90.62 87 GLU A CA 1
ATOM 700 C C . GLU A 1 87 ? 12.335 8.122 -7.030 1.00 90.62 87 GLU A C 1
ATOM 702 O O . GLU A 1 87 ? 11.834 8.732 -6.082 1.00 90.62 87 GLU A O 1
ATOM 707 N N . LYS A 1 88 ? 11.586 7.547 -7.981 1.00 90.56 88 LYS A N 1
ATOM 708 C CA . LYS A 1 88 ? 10.116 7.552 -7.971 1.00 90.56 88 LYS A CA 1
ATOM 709 C C . LYS A 1 88 ? 9.570 6.888 -6.704 1.00 90.56 88 LYS A C 1
ATOM 711 O O . LYS A 1 88 ? 8.713 7.473 -6.044 1.00 90.56 88 LYS A O 1
ATOM 716 N N . ALA A 1 89 ? 10.086 5.715 -6.332 1.00 91.19 89 ALA A N 1
ATOM 717 C CA . ALA A 1 89 ? 9.683 5.002 -5.118 1.00 91.19 89 ALA A CA 1
ATOM 718 C C . ALA A 1 89 ? 10.001 5.787 -3.834 1.00 91.19 89 ALA A C 1
ATOM 720 O O . ALA A 1 89 ? 9.157 5.888 -2.941 1.00 91.19 89 ALA A O 1
ATOM 721 N N . ILE A 1 90 ? 11.187 6.397 -3.755 1.00 93.12 90 ILE A N 1
ATOM 722 C CA . ILE A 1 90 ? 11.601 7.232 -2.618 1.00 93.12 90 ILE A CA 1
ATOM 723 C C . ILE A 1 90 ? 10.698 8.462 -2.492 1.00 93.12 90 ILE A C 1
ATOM 725 O O . ILE A 1 90 ? 10.222 8.771 -1.398 1.00 93.12 90 ILE A O 1
ATOM 729 N N . ASN A 1 91 ? 10.453 9.168 -3.596 1.00 95.50 91 ASN A N 1
ATOM 730 C CA . ASN A 1 91 ? 9.621 10.369 -3.602 1.00 95.50 91 ASN A CA 1
ATOM 731 C C . ASN A 1 91 ? 8.168 10.047 -3.242 1.00 95.50 91 ASN A C 1
ATOM 733 O O . ASN A 1 91 ? 7.572 10.767 -2.443 1.00 95.50 91 ASN A O 1
ATOM 737 N N . PHE A 1 92 ? 7.639 8.928 -3.739 1.00 95.94 92 PHE A N 1
ATOM 738 C CA . PHE A 1 92 ? 6.328 8.423 -3.347 1.00 95.94 92 PHE A CA 1
ATOM 739 C C . PHE A 1 92 ? 6.247 8.146 -1.840 1.00 95.94 92 PHE A C 1
ATOM 741 O O . PHE A 1 92 ? 5.356 8.660 -1.168 1.00 95.94 92 PHE A O 1
ATOM 748 N N . GLY A 1 93 ? 7.214 7.413 -1.276 1.00 93.00 93 GLY A N 1
ATOM 749 C CA . GLY A 1 93 ? 7.254 7.141 0.164 1.00 93.00 93 GLY A CA 1
ATOM 750 C C . GLY A 1 93 ? 7.316 8.4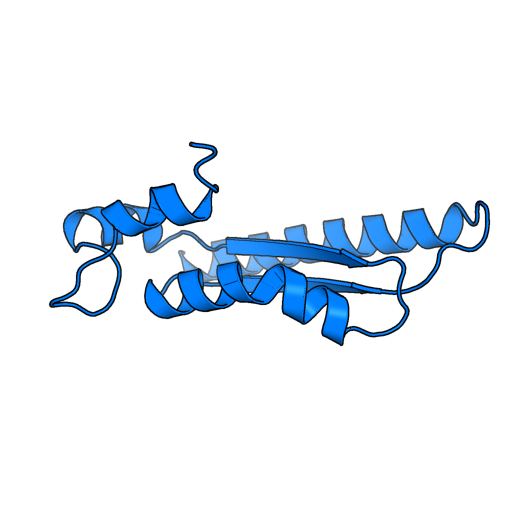17 1.012 1.00 93.00 93 GLY A C 1
ATOM 751 O O . GLY A 1 93 ? 6.600 8.535 2.008 1.00 93.00 93 GLY A O 1
ATOM 752 N N . LYS A 1 94 ? 8.120 9.407 0.593 1.00 94.38 94 LYS A N 1
ATOM 753 C CA . LYS A 1 94 ? 8.196 10.723 1.251 1.00 94.38 94 LYS A CA 1
ATOM 754 C C . LYS A 1 94 ? 6.857 11.455 1.214 1.00 94.38 94 LYS A C 1
ATOM 756 O O . LYS A 1 94 ? 6.410 11.935 2.254 1.00 94.38 94 LYS A O 1
ATOM 761 N N . GLN A 1 95 ? 6.218 11.524 0.046 1.00 95.75 95 GLN A N 1
ATOM 762 C CA . GLN A 1 95 ? 4.924 12.184 -0.119 1.00 95.75 95 GLN A CA 1
ATOM 763 C C . GLN A 1 95 ? 3.859 11.536 0.773 1.00 95.75 95 GLN A C 1
ATOM 765 O O . GLN A 1 95 ? 3.216 12.228 1.562 1.00 95.75 95 GLN A O 1
ATOM 770 N N . VAL A 1 96 ? 3.733 10.207 0.718 1.00 94.69 96 VAL A N 1
ATOM 771 C CA . VAL A 1 96 ? 2.772 9.459 1.539 1.00 94.69 96 VAL A CA 1
ATOM 772 C C . VAL A 1 96 ? 3.027 9.683 3.033 1.00 94.69 96 VAL A C 1
ATOM 774 O O . VAL A 1 96 ? 2.073 9.774 3.806 1.00 94.69 96 VAL A O 1
ATOM 777 N N . GLY A 1 97 ? 4.289 9.800 3.456 1.00 91.88 97 GLY A N 1
ATOM 778 C CA . GLY A 1 97 ? 4.651 10.134 4.834 1.00 91.88 97 GLY A CA 1
ATOM 779 C C . GLY A 1 97 ? 4.194 11.533 5.262 1.00 91.88 97 GLY A C 1
ATOM 780 O O . GLY A 1 97 ? 3.619 11.682 6.340 1.00 91.88 97 GLY A O 1
ATOM 781 N N . VAL A 1 98 ? 4.392 12.549 4.416 1.00 93.31 98 VAL A N 1
ATOM 782 C CA . VAL A 1 98 ? 3.938 13.928 4.682 1.00 93.31 98 VAL A CA 1
ATOM 783 C C . VAL A 1 98 ? 2.414 13.996 4.787 1.00 93.31 98 VAL A C 1
ATOM 785 O O . VAL A 1 98 ? 1.894 14.515 5.775 1.00 93.31 98 VAL A O 1
ATOM 788 N N . GLU A 1 99 ? 1.699 13.416 3.820 1.00 91.56 99 GLU A N 1
ATOM 789 C CA . GLU A 1 99 ? 0.230 13.344 3.832 1.00 91.56 99 GLU A CA 1
ATOM 790 C C . GLU A 1 99 ? -0.287 12.621 5.082 1.00 91.56 99 GLU A C 1
ATOM 792 O O . GLU A 1 99 ? -1.318 12.984 5.651 1.00 91.56 99 GLU A O 1
ATOM 797 N N . HIS A 1 100 ? 0.433 11.594 5.541 1.00 91.00 100 HIS A N 1
ATOM 798 C CA . HIS A 1 100 ? 0.062 10.873 6.748 1.00 91.00 100 HIS A CA 1
ATOM 799 C C . HIS A 1 100 ? 0.160 11.740 7.998 1.00 91.00 100 HIS A C 1
ATOM 801 O O . HIS A 1 100 ? -0.801 11.793 8.763 1.00 91.00 100 HIS A O 1
ATOM 807 N N . LEU A 1 101 ? 1.285 12.436 8.180 1.00 89.19 101 LEU A N 1
ATOM 808 C CA . LEU A 1 101 ? 1.500 13.327 9.320 1.00 89.19 101 LEU A CA 1
ATOM 809 C C . LEU A 1 101 ? 0.450 14.443 9.365 1.00 89.19 101 LEU A C 1
ATOM 811 O O . LEU A 1 101 ? -0.041 14.772 10.438 1.00 89.19 101 LEU A O 1
ATOM 815 N N . GLN A 1 102 ? 0.055 14.981 8.209 1.00 88.44 102 GLN A N 1
ATOM 816 C CA . GLN A 1 102 ? -1.020 15.974 8.119 1.00 88.44 102 GLN A CA 1
ATOM 817 C C . GLN A 1 102 ? -2.396 15.402 8.478 1.00 88.44 102 GLN A C 1
ATOM 819 O O . GLN A 1 102 ? -3.218 16.116 9.031 1.00 88.44 102 GLN A O 1
ATOM 824 N N . SER A 1 103 ? -2.658 14.125 8.182 1.00 82.44 103 SER A N 1
ATOM 825 C CA . SER A 1 103 ? -3.956 13.491 8.465 1.00 82.44 103 SER A CA 1
ATOM 826 C C . SER A 1 103 ? -4.187 13.119 9.936 1.00 82.44 103 SER A C 1
ATOM 828 O O . SER A 1 103 ? -5.311 12.779 10.302 1.00 82.44 103 SER A O 1
ATOM 830 N N . ILE A 1 104 ? -3.132 13.110 10.761 1.00 85.12 104 ILE A N 1
ATOM 831 C CA . ILE A 1 104 ? -3.191 12.671 12.168 1.00 85.12 104 ILE A CA 1
ATOM 832 C C . ILE A 1 104 ? -2.935 13.791 13.185 1.00 85.12 104 ILE A C 1
ATOM 834 O O . ILE A 1 104 ? -3.126 13.545 14.377 1.00 85.12 104 ILE A O 1
ATOM 838 N N . ASN A 1 105 ? -2.501 14.966 12.724 1.00 71.94 105 ASN A N 1
ATOM 839 C CA . ASN A 1 105 ? -2.351 16.189 13.520 1.00 71.94 105 ASN A CA 1
ATOM 840 C C . ASN A 1 105 ? -3.613 17.047 13.414 1.00 71.94 105 ASN A C 1
ATOM 842 O O . ASN A 1 105 ? -3.956 17.689 14.429 1.00 71.94 105 ASN A O 1
#

Radius of gyration: 16.58 Å; Cα contacts (8 Å, |Δi|>4): 100; chains: 1; bounding box: 41×42×41 Å

InterPro domains:
  IPR051796 Iron-sulfur flavoprotein SsuE-like [PTHR43278] (4-101)

Mean predicted aligned error: 6.13 Å

Nearest PDB structures (foldseek):
  4y7k-assembly1_E  TM=5.469E-01  e=4.537E+00  Methanosarcina acetivorans C2A
  5im5-assembly1_K  TM=5.602E-01  e=6.401E+00  Methanocaldococcus jannaschii DSM 2661
  2pe5-assembly2_C-2  TM=5.007E-01  e=7.868E+00  Escherichia coli

Organism: Entamoeba dispar (strain ATCC PRA-260 / SAW760) (NCBI:txid370354)

pLDDT: mean 84.72, std 11.21, range [45.78, 95.94]

Secondary structure (DSSP, 8-state):
----TTTTTGGGEETTTTEE-TTTHHHHTT-EEEEEEEESSS-HHHHHHHHHHHHHHHHHTT-EEEEEEEE----TT-HHHHHHHHHHHHHHHHHHHHHHHHHH-

Solvent-accessible surface area (backbone atoms only — not comparable to full-atom values): 6243 Å² total; per-residue (Å²): 133,88,75,53,81,66,63,68,50,59,80,48,54,24,82,91,75,62,18,48,31,72,91,51,41,76,79,41,74,87,44,68,48,78,48,78,35,77,35,61,47,72,54,59,69,58,30,48,61,74,42,40,69,59,53,53,49,30,58,48,44,71,35,50,74,47,79,46,78,44,59,37,61,74,61,91,80,54,61,70,59,54,50,51,52,51,52,51,54,51,52,49,54,51,51,56,49,53,56,48,57,64,75,75,108